Protein AF-A0AA35PUR6-F1 (afdb_monomer_lite)

Radius of gyration: 14.89 Å; chains: 1; bounding box: 36×33×36 Å

Sequence (94 aa):
MTASKIDEVARSLQPLHMPLDQLDKILYDDVFPVLYPNLVATAGIWDAFDENELINRVDDRRIHPPVPPQRRSVTPTWNNVKKKLRQLDQEGSS

Secondary structure (DSSP, 8-state):
--HHHHHHHHHHHGGG---HHHHHHIIIIIIHHHHHHHHHSPTT------HHHHHHHHHHHHHS-PPPPPGGGTHHHHHHHHHHHHHHHHHTT-

Foldseek 3Di:
DDPVVLLVLLVVCLVVVDDPVVVVCCVFQQQCVVCVCVVPDDPPPDPDPDPVVSVVSSVVCVVVPDDTDDPPPCVVSVVSSVVSNVVVVVVVVD

pLDDT: mean 81.71, std 11.77, range [47.91, 95.0]

Structure (mmCIF, N/CA/C/O backbone):
data_AF-A0AA35PUR6-F1
#
_entry.id   AF-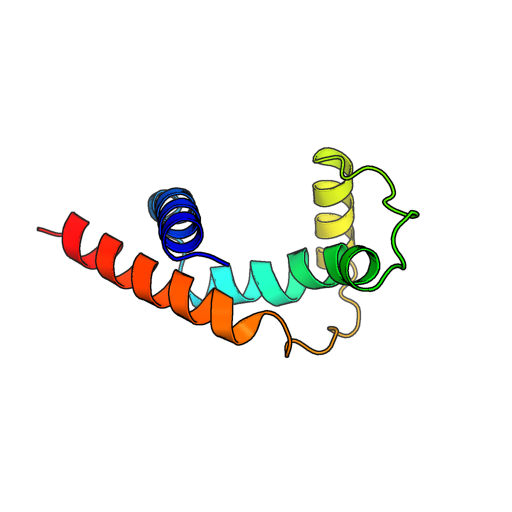A0AA35PUR6-F1
#
loop_
_atom_site.group_PDB
_atom_site.id
_atom_site.type_symbol
_atom_site.label_atom_id
_atom_site.label_alt_id
_atom_site.label_comp_id
_atom_site.label_asym_id
_atom_site.label_entity_id
_atom_site.label_seq_id
_atom_site.pdbx_PDB_ins_code
_atom_site.Cartn_x
_atom_site.Cartn_y
_atom_site.Cartn_z
_atom_site.occupancy
_atom_site.B_iso_or_equiv
_atom_site.auth_seq_id
_atom_site.auth_comp_id
_atom_site.auth_asym_id
_atom_site.auth_atom_id
_atom_site.pdbx_PDB_model_num
ATOM 1 N N . MET A 1 1 ? 1.107 13.329 0.063 1.00 66.50 1 MET A N 1
ATOM 2 C CA . MET A 1 1 ? -0.333 13.041 -0.135 1.00 66.50 1 MET A CA 1
ATOM 3 C C . MET A 1 1 ? -1.142 14.033 0.691 1.00 66.50 1 MET A C 1
ATOM 5 O O . MET A 1 1 ? -0.703 14.347 1.789 1.00 66.50 1 MET A O 1
ATOM 9 N N . THR A 1 2 ? -2.242 14.584 0.169 1.00 87.19 2 THR A N 1
ATOM 10 C CA . THR A 1 2 ? -3.082 15.557 0.899 1.00 87.19 2 THR A CA 1
ATOM 11 C C . THR A 1 2 ? -4.046 14.845 1.852 1.00 87.19 2 THR A C 1
ATOM 13 O O . THR A 1 2 ? -4.306 13.654 1.688 1.00 87.19 2 THR A O 1
ATOM 16 N N . ALA A 1 3 ? -4.610 15.569 2.824 1.00 84.50 3 ALA A N 1
ATOM 17 C CA . ALA A 1 3 ? -5.611 15.021 3.746 1.00 84.50 3 ALA A CA 1
ATOM 18 C C . ALA A 1 3 ? -6.853 14.470 3.019 1.00 84.50 3 ALA A C 1
ATOM 20 O O . ALA A 1 3 ? -7.339 13.402 3.370 1.00 84.50 3 ALA A O 1
ATOM 21 N N . SER A 1 4 ? -7.309 15.147 1.959 1.00 88.69 4 SER A N 1
ATOM 22 C CA . SER A 1 4 ? -8.437 14.685 1.135 1.00 88.69 4 SER A CA 1
ATOM 23 C C . SER A 1 4 ? -8.147 13.348 0.439 1.00 88.69 4 SER A C 1
ATOM 25 O O . SER A 1 4 ? -8.990 12.461 0.479 1.00 88.69 4 SER A O 1
ATOM 27 N N . LYS A 1 5 ? -6.932 13.149 -0.093 1.00 89.69 5 LYS A N 1
ATOM 28 C CA . LYS A 1 5 ? -6.525 11.859 -0.678 1.00 89.69 5 LYS A CA 1
ATOM 29 C C . LYS A 1 5 ? -6.404 10.748 0.370 1.00 89.69 5 LYS A C 1
ATOM 31 O O . LYS A 1 5 ? -6.666 9.592 0.070 1.00 89.69 5 LYS A O 1
ATOM 36 N N . ILE A 1 6 ? -5.999 11.081 1.600 1.00 91.62 6 ILE A N 1
ATOM 37 C CA . ILE A 1 6 ? -5.984 10.120 2.718 1.00 91.62 6 ILE A CA 1
ATOM 38 C C . ILE A 1 6 ? -7.407 9.658 3.053 1.00 91.62 6 ILE A C 1
ATOM 40 O O . ILE A 1 6 ? -7.609 8.465 3.257 1.00 91.62 6 ILE A O 1
ATOM 44 N N . ASP A 1 7 ? -8.372 10.581 3.098 1.00 92.50 7 ASP A N 1
ATOM 45 C CA . ASP A 1 7 ? -9.777 10.257 3.369 1.00 92.50 7 ASP A CA 1
ATOM 46 C C . ASP A 1 7 ? -10.388 9.393 2.260 1.00 92.50 7 ASP A C 1
ATOM 48 O O . ASP A 1 7 ? -11.003 8.372 2.549 1.00 92.50 7 ASP A O 1
ATOM 52 N N . GLU A 1 8 ? -10.153 9.751 0.996 1.00 93.12 8 GLU A N 1
ATOM 53 C CA . GLU A 1 8 ? -10.625 8.996 -0.170 1.00 93.12 8 GLU A CA 1
ATOM 54 C C . GLU A 1 8 ? -10.128 7.544 -0.155 1.00 93.12 8 GLU A C 1
ATOM 56 O O . GLU A 1 8 ? -10.927 6.615 -0.260 1.00 93.12 8 GLU A O 1
ATOM 61 N N . VAL A 1 9 ? -8.823 7.337 0.058 1.00 92.62 9 VAL A N 1
ATOM 62 C CA . VAL A 1 9 ? -8.234 5.991 0.139 1.00 92.62 9 VAL A CA 1
ATOM 63 C C . VAL A 1 9 ? -8.761 5.222 1.353 1.00 92.62 9 VAL A C 1
ATOM 65 O O . VAL A 1 9 ? -9.033 4.031 1.260 1.00 92.62 9 VAL A O 1
ATOM 68 N N . ALA A 1 10 ? -8.927 5.867 2.510 1.00 93.25 10 ALA A N 1
ATOM 69 C CA . ALA A 1 10 ? -9.479 5.187 3.680 1.00 93.25 10 ALA A CA 1
ATOM 70 C C . ALA A 1 10 ? -10.934 4.744 3.445 1.00 93.25 10 ALA A C 1
ATOM 72 O O . ALA A 1 10 ? -11.288 3.616 3.780 1.00 93.25 10 ALA A O 1
ATOM 73 N N . ARG A 1 11 ? -11.759 5.592 2.817 1.00 93.62 11 ARG A N 1
ATOM 74 C CA . ARG A 1 11 ? -13.150 5.265 2.467 1.00 93.62 11 ARG A CA 1
ATOM 75 C C . ARG A 1 11 ? -13.260 4.182 1.401 1.00 93.62 11 ARG A C 1
ATOM 77 O O . ARG A 1 11 ? -14.212 3.414 1.450 1.00 93.62 11 ARG A O 1
ATOM 84 N N . SER A 1 12 ? -12.325 4.099 0.454 1.00 94.38 12 SER A N 1
ATOM 85 C CA . SER A 1 12 ? -12.334 3.021 -0.542 1.00 94.38 12 SER A CA 1
ATOM 86 C C . SER A 1 12 ? -11.922 1.670 0.050 1.00 94.38 12 SER A C 1
ATOM 88 O O . SER A 1 12 ? -12.402 0.635 -0.403 1.00 94.38 12 SER A O 1
ATOM 90 N N . LEU A 1 13 ? -11.079 1.671 1.089 1.00 93.88 13 LEU A N 1
ATOM 91 C CA . LEU A 1 13 ? -10.635 0.454 1.776 1.00 93.88 13 LEU A CA 1
ATOM 92 C C . LEU A 1 13 ? -11.609 -0.034 2.857 1.00 93.88 13 LEU A C 1
ATOM 94 O O . LEU A 1 13 ? -11.670 -1.236 3.104 1.00 93.88 13 LEU A O 1
ATOM 98 N N . GLN A 1 14 ? -12.367 0.863 3.496 1.00 94.00 14 GLN A N 1
ATOM 99 C CA . GLN A 1 14 ? -13.284 0.529 4.596 1.00 94.00 14 GLN A CA 1
ATOM 100 C C . 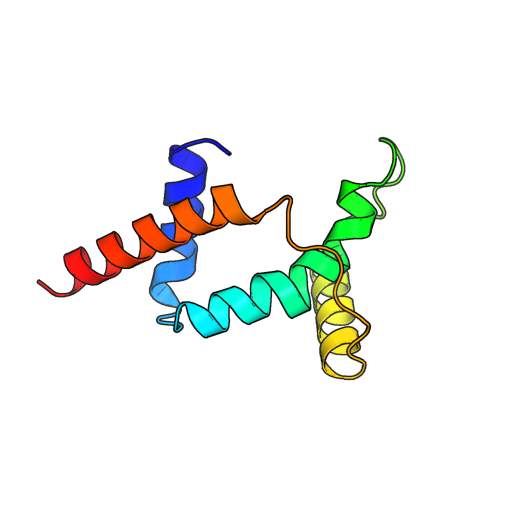GLN A 1 14 ? -14.254 -0.629 4.278 1.00 94.00 14 GLN A C 1
ATOM 102 O O . GLN A 1 14 ? -14.348 -1.548 5.095 1.00 9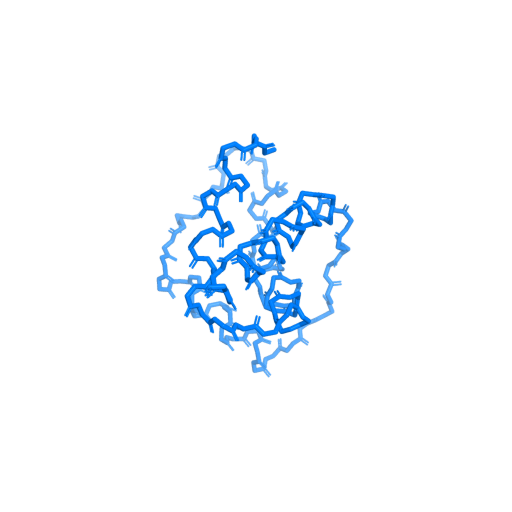4.00 14 GLN A O 1
ATOM 107 N N . PRO A 1 15 ? -14.930 -0.675 3.111 1.00 95.00 15 PRO A N 1
ATOM 108 C CA . PRO A 1 15 ? -15.903 -1.729 2.813 1.00 95.00 15 PRO A CA 1
ATOM 109 C C . PRO A 1 15 ? -15.291 -3.129 2.680 1.00 95.00 15 PRO A C 1
ATOM 111 O O . PRO A 1 15 ? -16.020 -4.116 2.685 1.00 95.00 15 PRO A O 1
ATOM 114 N N . LEU A 1 16 ? -13.963 -3.239 2.548 1.00 92.31 16 LEU A N 1
ATOM 115 C CA . LEU A 1 16 ? -13.278 -4.529 2.444 1.00 92.31 16 LEU A CA 1
ATOM 116 C C . LEU A 1 16 ? -13.247 -5.283 3.781 1.00 92.31 16 LEU A C 1
ATOM 118 O O . LEU A 1 16 ? -12.935 -6.472 3.782 1.00 92.31 16 LEU A O 1
ATOM 122 N N . HIS A 1 17 ? -13.512 -4.598 4.905 1.00 90.88 17 HIS A N 1
ATOM 123 C CA . HIS A 1 17 ? -13.456 -5.145 6.270 1.00 90.88 17 HIS A CA 1
ATOM 124 C C . HIS A 1 17 ? -12.184 -5.964 6.550 1.00 90.88 17 HIS A C 1
ATOM 126 O O . HIS A 1 17 ? -12.182 -6.936 7.307 1.00 90.88 17 HIS A O 1
ATOM 132 N N . MET A 1 18 ? -11.086 -5.573 5.903 1.00 91.94 18 MET A N 1
ATOM 133 C CA . MET A 1 18 ? -9.843 -6.319 5.917 1.00 91.94 18 MET A CA 1
ATOM 134 C C . MET A 1 18 ? -8.989 -5.910 7.124 1.00 91.94 18 MET A C 1
ATOM 136 O O . MET A 1 18 ? -8.825 -4.712 7.376 1.00 91.94 18 MET A O 1
ATOM 140 N N . PRO A 1 19 ? -8.380 -6.868 7.845 1.00 92.88 19 PRO A N 1
ATOM 141 C CA . PRO A 1 19 ? -7.422 -6.565 8.898 1.00 92.88 19 PRO A CA 1
ATOM 142 C C . PRO A 1 19 ? -6.276 -5.665 8.414 1.00 92.88 19 PRO A C 1
ATOM 144 O O . PRO A 1 19 ? -5.731 -5.833 7.320 1.00 92.88 19 PRO A O 1
ATOM 147 N N . LEU A 1 20 ? -5.871 -4.708 9.253 1.00 91.19 20 LEU A N 1
ATOM 148 C CA . LEU A 1 20 ? -4.817 -3.743 8.916 1.00 91.19 20 LEU A CA 1
ATOM 149 C C . LEU A 1 20 ? -3.466 -4.398 8.607 1.00 91.19 20 LEU A C 1
ATOM 151 O O . LEU A 1 20 ? -2.710 -3.867 7.800 1.00 91.19 20 LEU A O 1
ATOM 155 N N . ASP A 1 21 ? -3.151 -5.523 9.246 1.00 89.75 21 ASP A N 1
ATOM 156 C CA . ASP A 1 21 ? -1.934 -6.296 8.997 1.00 89.75 21 ASP A CA 1
ATOM 157 C C . ASP A 1 21 ? -1.974 -7.006 7.636 1.00 89.75 21 ASP A C 1
ATOM 159 O O . ASP A 1 21 ? -0.944 -7.140 6.975 1.00 89.75 21 ASP A O 1
ATOM 163 N N . GLN A 1 22 ? -3.161 -7.416 7.183 1.00 91.00 22 GLN A N 1
ATOM 164 C CA . GLN A 1 22 ? -3.353 -7.955 5.842 1.00 91.00 22 GLN A CA 1
ATOM 165 C C . GLN A 1 22 ? -3.220 -6.852 4.785 1.00 91.00 22 GLN A C 1
ATOM 167 O O . GLN A 1 22 ? -2.527 -7.048 3.788 1.00 91.00 22 GLN A O 1
ATOM 172 N N . LEU A 1 23 ? -3.782 -5.665 5.036 1.00 92.19 23 LEU A N 1
ATOM 173 C CA . LEU A 1 23 ? -3.567 -4.491 4.182 1.00 92.19 23 LEU A CA 1
ATOM 174 C C . LEU A 1 23 ? -2.089 -4.062 4.149 1.00 92.19 23 LEU A C 1
ATOM 176 O O . LEU A 1 23 ? -1.578 -3.715 3.086 1.00 92.19 23 LEU A O 1
ATOM 180 N N . ASP A 1 24 ? -1.384 -4.121 5.287 1.00 90.56 24 ASP A N 1
ATOM 181 C CA . ASP A 1 24 ? 0.064 -3.883 5.361 1.00 90.56 24 ASP A CA 1
ATOM 182 C C . ASP A 1 24 ? 0.827 -4.859 4.447 1.00 90.56 24 ASP A C 1
ATOM 184 O O . ASP A 1 24 ? 1.673 -4.425 3.666 1.00 90.56 24 ASP A O 1
ATOM 188 N N . LYS A 1 25 ? 0.516 -6.160 4.509 1.00 88.38 25 LYS A N 1
ATOM 189 C CA . LYS A 1 25 ? 1.147 -7.177 3.651 1.00 88.38 25 LYS A CA 1
ATOM 190 C C . LYS A 1 25 ? 0.887 -6.915 2.171 1.00 88.38 25 LYS A C 1
ATOM 192 O O . LYS A 1 25 ? 1.839 -6.844 1.404 1.00 88.38 25 LYS A O 1
ATOM 197 N N . ILE A 1 26 ? -0.366 -6.683 1.776 1.00 89.50 26 ILE A N 1
ATOM 198 C CA . ILE A 1 26 ? -0.708 -6.393 0.372 1.00 89.50 26 ILE A CA 1
ATOM 199 C C . ILE A 1 26 ? 0.057 -5.162 -0.122 1.00 89.50 26 ILE A C 1
ATOM 201 O O . ILE A 1 26 ? 0.657 -5.181 -1.195 1.00 89.50 26 ILE A O 1
ATOM 205 N N . LEU A 1 27 ? 0.094 -4.086 0.665 1.00 88.38 27 LEU A N 1
ATOM 206 C CA . LEU A 1 27 ? 0.799 -2.880 0.249 1.00 88.38 27 LEU A CA 1
ATOM 207 C C . LEU A 1 27 ? 2.309 -3.112 0.119 1.00 88.38 27 LEU A C 1
ATOM 209 O O . LEU A 1 27 ? 2.895 -2.701 -0.880 1.00 88.38 27 LEU A O 1
ATOM 213 N N . TYR A 1 28 ? 2.953 -3.703 1.127 1.00 86.94 28 TYR A N 1
ATOM 214 C CA . TYR A 1 28 ? 4.416 -3.762 1.193 1.00 86.94 28 TYR A CA 1
ATOM 215 C C . TYR A 1 28 ? 5.038 -4.935 0.445 1.00 86.94 28 TYR A C 1
ATOM 217 O O . TYR A 1 28 ? 6.158 -4.788 -0.049 1.00 86.94 28 TYR A O 1
ATOM 225 N N . ASP A 1 29 ? 4.349 -6.068 0.393 1.00 85.38 29 ASP A N 1
ATOM 226 C CA . ASP A 1 29 ? 4.902 -7.318 -0.120 1.00 85.38 29 ASP A CA 1
ATOM 227 C C . ASP A 1 29 ? 4.427 -7.584 -1.556 1.00 85.38 29 ASP A C 1
ATOM 229 O O . ASP A 1 29 ? 5.224 -8.036 -2.379 1.00 85.38 29 ASP A O 1
ATOM 233 N N . ASP A 1 30 ? 3.195 -7.183 -1.891 1.00 85.69 30 ASP A N 1
ATOM 234 C CA . ASP A 1 30 ? 2.625 -7.404 -3.224 1.00 85.69 30 ASP A CA 1
ATOM 235 C C . ASP A 1 30 ? 2.773 -6.163 -4.121 1.00 85.69 30 ASP A C 1
ATOM 237 O O . ASP A 1 30 ? 3.424 -6.204 -5.165 1.00 85.69 30 ASP A O 1
ATOM 241 N N . VAL A 1 31 ? 2.193 -5.028 -3.713 1.00 85.94 31 VAL A N 1
ATOM 242 C CA . VAL A 1 31 ? 1.990 -3.868 -4.599 1.00 85.94 31 VAL A CA 1
ATOM 243 C C . VAL A 1 31 ? 3.230 -2.981 -4.696 1.00 85.94 31 VAL A C 1
ATOM 245 O O . VAL A 1 31 ? 3.729 -2.723 -5.792 1.00 85.94 31 VAL A O 1
ATOM 248 N N . PHE A 1 32 ? 3.761 -2.499 -3.568 1.00 85.06 32 PHE A N 1
ATOM 249 C CA . PHE A 1 32 ? 4.897 -1.571 -3.555 1.00 85.06 32 PHE A CA 1
ATOM 250 C C . PHE A 1 32 ? 6.097 -2.074 -4.367 1.00 85.06 32 PHE A C 1
ATOM 252 O O . PHE A 1 32 ? 6.657 -1.281 -5.121 1.00 85.06 32 PHE A O 1
ATOM 259 N N . PRO A 1 33 ? 6.491 -3.357 -4.298 1.00 84.00 33 PRO A N 1
ATOM 260 C CA . PRO A 1 33 ? 7.636 -3.835 -5.058 1.00 84.00 33 PRO A CA 1
ATOM 261 C C . PRO A 1 33 ? 7.415 -3.875 -6.575 1.00 84.00 33 PRO A C 1
ATOM 263 O O . PRO A 1 33 ? 8.385 -3.739 -7.319 1.00 84.00 33 PRO A O 1
ATOM 266 N N . VAL A 1 34 ? 6.168 -4.034 -7.036 1.00 83.69 34 VAL A N 1
ATOM 267 C CA . VAL A 1 34 ? 5.807 -3.927 -8.461 1.00 83.69 34 VAL A CA 1
ATOM 268 C C . VAL A 1 34 ? 5.869 -2.471 -8.925 1.00 83.69 34 VAL A C 1
ATOM 270 O O . VAL A 1 34 ? 6.327 -2.196 -10.030 1.00 83.69 34 VAL A O 1
ATOM 273 N N . LEU A 1 35 ? 5.448 -1.534 -8.069 1.00 80.69 35 LEU A N 1
ATOM 274 C CA . LEU A 1 35 ? 5.409 -0.101 -8.385 1.00 80.69 35 LEU A CA 1
ATOM 275 C C . LEU A 1 35 ? 6.750 0.607 -8.203 1.00 80.69 35 LEU A C 1
ATOM 277 O O . LEU A 1 35 ? 6.988 1.644 -8.817 1.00 80.69 35 LEU A O 1
ATOM 281 N N . TYR A 1 36 ? 7.622 0.080 -7.345 1.00 80.56 36 TYR A N 1
ATOM 282 C CA . TYR A 1 36 ? 8.872 0.728 -6.968 1.00 80.56 36 TYR A CA 1
ATOM 283 C C . TYR A 1 36 ? 9.760 1.086 -8.171 1.00 80.56 36 TYR A C 1
ATOM 285 O O . TYR A 1 36 ? 10.206 2.232 -8.209 1.00 80.56 36 TYR A O 1
ATOM 293 N N . PRO A 1 37 ? 9.967 0.206 -9.176 1.00 77.00 37 PRO A N 1
ATOM 294 C CA . PRO A 1 37 ? 10.714 0.555 -10.383 1.00 77.00 37 PRO A CA 1
ATOM 295 C C . PRO A 1 37 ? 10.152 1.787 -11.100 1.00 77.00 37 PRO A C 1
ATOM 297 O O . PRO A 1 37 ? 10.924 2.663 -11.474 1.00 77.00 37 PRO A O 1
ATOM 300 N N . ASN A 1 38 ? 8.824 1.911 -11.201 1.00 75.94 38 ASN A N 1
ATOM 301 C CA . ASN A 1 38 ? 8.173 3.068 -11.824 1.00 75.94 38 ASN A CA 1
ATOM 302 C C . ASN A 1 38 ? 8.343 4.345 -10.988 1.00 75.94 38 ASN A C 1
ATOM 304 O O . ASN A 1 38 ? 8.456 5.436 -11.536 1.00 75.94 38 ASN A O 1
ATOM 308 N N . LEU A 1 39 ? 8.394 4.223 -9.658 1.00 74.88 39 LEU A N 1
ATOM 309 C CA . LEU A 1 39 ? 8.612 5.360 -8.757 1.00 74.88 39 LEU A CA 1
ATOM 310 C C . LEU A 1 39 ? 10.053 5.889 -8.788 1.00 74.88 39 LEU A C 1
ATOM 312 O O . LEU A 1 39 ? 10.267 7.060 -8.477 1.00 74.88 39 LEU A O 1
ATOM 316 N N . VAL A 1 40 ? 11.035 5.037 -9.106 1.00 75.31 40 VAL A N 1
ATOM 317 C CA . VAL A 1 40 ? 12.459 5.417 -9.183 1.00 75.31 40 VAL A CA 1
ATOM 318 C C . VAL A 1 40 ? 12.955 5.640 -10.610 1.00 75.31 40 VAL A C 1
ATOM 320 O O . VAL A 1 40 ? 14.062 6.147 -10.789 1.00 75.31 40 VAL A O 1
ATOM 323 N N . ALA A 1 41 ? 12.161 5.275 -11.617 1.00 71.62 41 ALA A N 1
ATOM 324 C CA . ALA A 1 41 ? 12.466 5.540 -13.012 1.00 71.62 41 ALA A CA 1
ATOM 325 C C . ALA A 1 41 ? 12.486 7.050 -13.284 1.00 71.62 41 ALA A C 1
ATOM 327 O O . ALA A 1 41 ? 11.618 7.811 -12.849 1.00 71.62 41 ALA A O 1
ATOM 328 N N . THR A 1 42 ? 13.492 7.493 -14.034 1.00 66.06 42 THR A N 1
ATOM 329 C CA . THR A 1 42 ? 13.596 8.876 -14.503 1.00 66.06 42 THR A CA 1
ATOM 330 C C . THR A 1 42 ? 12.407 9.200 -15.413 1.00 66.06 42 THR A C 1
ATOM 332 O O . THR A 1 42 ? 12.022 8.381 -16.250 1.00 66.06 42 THR A O 1
ATOM 335 N N . ALA A 1 43 ? 11.813 10.387 -15.247 1.00 58.78 43 ALA A N 1
ATOM 336 C CA . ALA A 1 43 ? 10.611 10.804 -15.969 1.00 58.78 43 ALA A CA 1
ATOM 337 C C . ALA A 1 43 ? 10.735 10.561 -17.488 1.00 58.78 43 ALA A C 1
ATOM 339 O O . ALA A 1 43 ? 11.624 11.113 -18.132 1.00 58.78 43 ALA A O 1
ATOM 340 N N . GLY A 1 44 ? 9.841 9.732 -18.039 1.00 54.97 44 GLY A N 1
ATOM 341 C CA . GLY A 1 44 ? 9.786 9.404 -19.471 1.00 54.97 44 GLY A CA 1
ATOM 342 C C . GLY A 1 44 ? 9.681 7.910 -19.789 1.00 54.97 44 GLY A C 1
ATOM 343 O O . GLY A 1 44 ? 9.208 7.572 -20.867 1.00 54.97 44 GLY A O 1
ATOM 344 N N . ILE A 1 45 ? 10.041 7.024 -18.853 1.00 56.78 45 ILE A N 1
ATOM 345 C CA . ILE A 1 45 ? 9.819 5.572 -18.967 1.00 56.78 45 ILE A CA 1
ATOM 346 C C . ILE A 1 45 ? 8.739 5.180 -17.958 1.00 56.78 45 ILE A C 1
ATOM 348 O O . ILE A 1 45 ? 9.017 4.660 -16.882 1.00 56.78 45 ILE A O 1
ATOM 352 N N . TRP A 1 46 ? 7.498 5.527 -18.278 1.00 56.84 46 TRP A N 1
ATOM 353 C CA . TRP A 1 46 ? 6.336 4.907 -17.654 1.00 56.84 46 TRP A CA 1
ATOM 354 C C . TRP A 1 46 ? 5.861 3.879 -18.670 1.00 56.84 46 TRP A C 1
ATOM 356 O O . TRP A 1 46 ? 5.159 4.251 -19.609 1.00 56.84 46 TRP A O 1
ATOM 366 N N . ASP A 1 47 ? 6.289 2.619 -18.538 1.00 58.25 47 ASP A N 1
ATOM 367 C CA . ASP A 1 47 ? 5.537 1.555 -19.206 1.00 58.25 47 ASP A CA 1
ATOM 368 C C . ASP A 1 47 ? 4.106 1.682 -18.689 1.00 58.25 47 ASP A C 1
ATOM 370 O O . ASP A 1 47 ? 3.886 1.817 -17.478 1.00 58.25 47 ASP A O 1
A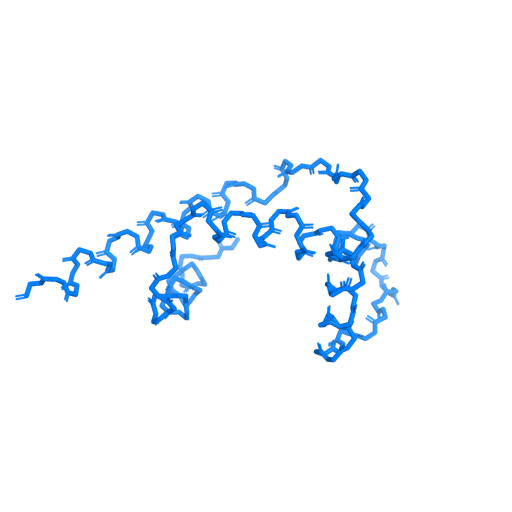TOM 374 N N . ALA A 1 48 ? 3.174 1.833 -19.626 1.00 54.31 48 ALA A N 1
ATOM 375 C CA . ALA A 1 48 ? 1.804 2.211 -19.342 1.00 54.31 48 ALA A CA 1
ATOM 376 C C . ALA A 1 48 ? 1.253 1.356 -18.195 1.00 54.31 48 ALA A C 1
ATOM 378 O O . ALA A 1 48 ? 1.375 0.139 -18.194 1.00 54.31 48 ALA A O 1
ATOM 379 N N . PHE A 1 49 ? 0.685 2.016 -17.192 1.00 65.69 49 PHE A N 1
ATOM 380 C CA . PHE A 1 49 ? 0.158 1.356 -16.009 1.00 65.69 49 PHE A CA 1
ATOM 381 C C . PHE A 1 49 ? -1.193 0.709 -16.343 1.00 65.69 49 PHE A C 1
ATOM 383 O O . PHE A 1 49 ? -2.236 1.322 -16.119 1.00 65.69 49 PHE A O 1
ATOM 390 N N . ASP A 1 50 ? -1.174 -0.480 -16.947 1.00 77.62 50 ASP A N 1
ATOM 391 C CA . ASP A 1 50 ? -2.382 -1.266 -17.209 1.00 77.62 50 ASP A CA 1
ATOM 392 C C . ASP A 1 50 ? -2.795 -2.066 -15.963 1.00 77.62 50 ASP A C 1
ATOM 394 O O . ASP A 1 50 ? -1.968 -2.669 -15.275 1.00 77.62 50 ASP A O 1
ATOM 398 N N . GLU A 1 51 ? -4.094 -2.071 -15.657 1.00 79.62 51 GLU A N 1
ATOM 399 C CA . GLU A 1 51 ? -4.636 -2.764 -14.484 1.00 79.62 51 GLU A CA 1
ATOM 400 C C . GLU A 1 51 ? -4.415 -4.281 -14.566 1.00 79.62 51 GLU A C 1
ATOM 402 O O . GLU A 1 51 ? -4.020 -4.898 -13.574 1.00 79.62 51 GLU A O 1
ATOM 407 N N . ASN A 1 52 ? -4.589 -4.886 -15.747 1.00 85.00 52 ASN A N 1
ATOM 408 C CA . ASN A 1 52 ? -4.374 -6.324 -15.917 1.00 85.00 52 ASN A CA 1
ATOM 409 C C . ASN A 1 52 ? -2.891 -6.666 -15.801 1.00 85.00 52 ASN A C 1
ATOM 411 O O . ASN A 1 52 ? -2.530 -7.679 -15.205 1.00 85.00 52 ASN A O 1
ATOM 415 N N . GLU A 1 53 ? -2.018 -5.815 -16.337 1.00 81.75 53 GLU A N 1
ATOM 416 C CA . GLU A 1 53 ? -0.579 -5.968 -16.163 1.00 81.75 53 GLU A CA 1
ATOM 417 C C . GLU A 1 53 ? -0.174 -5.911 -14.682 1.00 81.75 53 GLU A C 1
ATOM 419 O O . GLU A 1 53 ? 0.614 -6.746 -14.229 1.00 81.75 53 GLU A O 1
ATOM 424 N N . LEU A 1 54 ? -0.729 -4.972 -13.910 1.00 83.38 54 LEU A N 1
ATOM 425 C CA . LEU A 1 54 ? -0.475 -4.877 -12.473 1.00 83.38 54 LEU A CA 1
ATOM 426 C C . LEU A 1 54 ? -0.918 -6.147 -11.742 1.00 83.38 54 LEU A C 1
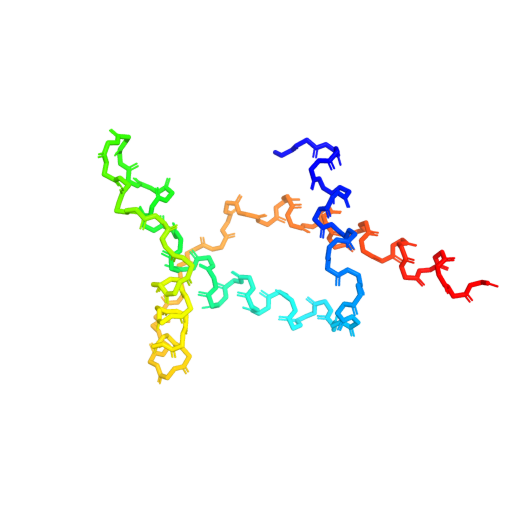ATOM 428 O O . LEU A 1 54 ? -0.147 -6.677 -10.941 1.00 83.38 54 LEU A O 1
ATOM 432 N N . ILE A 1 55 ? -2.130 -6.629 -12.024 1.00 86.19 55 ILE A N 1
ATOM 433 C CA . ILE A 1 55 ? -2.668 -7.859 -11.430 1.00 86.19 55 ILE A CA 1
ATOM 434 C C . ILE A 1 55 ? -1.748 -9.040 -11.753 1.00 86.19 55 ILE A C 1
ATOM 436 O O . ILE A 1 55 ? -1.290 -9.720 -10.837 1.00 86.19 55 ILE A O 1
ATOM 440 N N . ASN A 1 56 ? -1.378 -9.217 -13.025 1.00 87.62 56 ASN A N 1
ATOM 441 C CA . ASN A 1 56 ? -0.492 -10.298 -13.460 1.00 87.62 56 ASN A CA 1
ATOM 442 C C . ASN A 1 56 ? 0.873 -10.247 -12.757 1.00 87.62 56 ASN A C 1
ATOM 444 O O . ASN A 1 56 ? 1.382 -11.274 -12.313 1.00 87.62 56 ASN A O 1
ATOM 448 N N . ARG A 1 57 ? 1.466 -9.054 -12.616 1.00 85.19 57 ARG A N 1
ATOM 449 C CA . ARG A 1 57 ? 2.753 -8.872 -11.923 1.00 85.19 57 ARG A CA 1
ATOM 450 C C . ARG A 1 57 ? 2.645 -9.117 -10.414 1.00 85.19 57 ARG A C 1
ATOM 452 O O . ARG A 1 57 ? 3.602 -9.597 -9.811 1.00 85.19 57 ARG A O 1
ATOM 459 N N . VAL A 1 58 ? 1.517 -8.774 -9.792 1.00 87.00 58 VAL A N 1
ATOM 460 C CA . VAL A 1 58 ? 1.253 -9.078 -8.377 1.00 87.00 58 VAL A CA 1
ATOM 461 C C . VAL A 1 58 ? 1.112 -10.585 -8.170 1.00 87.00 58 VAL A C 1
ATOM 463 O O . VAL A 1 58 ? 1.730 -11.133 -7.258 1.00 87.00 58 VAL A O 1
ATOM 466 N N . ASP A 1 59 ? 0.350 -11.261 -9.025 1.00 87.50 59 ASP A N 1
ATOM 467 C CA . ASP A 1 59 ? 0.132 -12.703 -8.918 1.00 87.50 59 ASP A CA 1
ATOM 468 C C . ASP A 1 59 ? 1.420 -13.497 -9.169 1.00 87.50 59 ASP A C 1
ATOM 470 O O . ASP A 1 59 ? 1.738 -14.399 -8.392 1.00 87.50 59 ASP A O 1
ATOM 474 N N . ASP A 1 60 ? 2.226 -13.101 -10.160 1.00 85.94 60 ASP A N 1
ATOM 475 C CA . ASP A 1 60 ? 3.557 -13.677 -10.391 1.00 85.94 60 ASP A CA 1
ATOM 476 C C . ASP A 1 60 ? 4.445 -13.577 -9.139 1.00 85.94 60 ASP A C 1
ATOM 478 O O . ASP A 1 60 ? 5.054 -14.560 -8.716 1.00 85.94 60 ASP A O 1
ATOM 482 N N . ARG A 1 61 ? 4.445 -12.428 -8.449 1.00 83.88 61 ARG A N 1
ATOM 483 C CA . ARG A 1 61 ? 5.220 -12.251 -7.207 1.00 83.88 61 ARG A CA 1
ATOM 484 C C . ARG A 1 61 ? 4.706 -13.068 -6.035 1.00 83.88 61 ARG A C 1
ATOM 486 O O . ARG A 1 61 ? 5.511 -13.488 -5.209 1.00 83.88 61 ARG A O 1
ATOM 493 N N . ARG A 1 62 ? 3.396 -13.291 -5.930 1.00 85.00 62 ARG A N 1
ATOM 494 C CA . ARG A 1 62 ? 2.835 -14.159 -4.882 1.00 85.00 62 ARG A CA 1
ATOM 495 C C . ARG A 1 62 ? 3.295 -15.603 -5.051 1.00 85.00 62 ARG A C 1
ATOM 497 O O . ARG A 1 62 ? 3.509 -16.293 -4.057 1.00 85.00 62 ARG A O 1
ATOM 504 N N . ILE A 1 63 ? 3.472 -16.041 -6.296 1.00 86.69 63 ILE A N 1
ATOM 505 C CA . ILE A 1 63 ? 4.005 -17.363 -6.640 1.00 86.69 63 ILE A CA 1
ATOM 506 C C . ILE A 1 63 ? 5.535 -17.387 -6.470 1.00 86.69 63 ILE A C 1
ATOM 508 O O . ILE A 1 63 ? 6.095 -18.370 -5.979 1.00 86.69 63 ILE A O 1
ATOM 512 N N . HIS A 1 64 ? 6.211 -16.292 -6.825 1.00 80.75 64 HIS A N 1
ATOM 513 C CA . HIS A 1 64 ? 7.667 -16.157 -6.835 1.00 80.75 64 HIS A CA 1
ATOM 514 C C . HIS A 1 64 ? 8.145 -14.964 -5.991 1.00 80.75 64 HIS A C 1
ATOM 516 O O . HIS A 1 64 ? 8.604 -13.967 -6.552 1.00 80.75 64 HIS A O 1
ATOM 522 N N . PRO A 1 65 ? 8.079 -15.039 -4.648 1.00 72.56 65 PRO A N 1
ATOM 523 C CA . PRO A 1 65 ? 8.374 -13.902 -3.782 1.00 72.56 65 PRO A CA 1
ATOM 524 C C . PRO A 1 65 ? 9.867 -13.540 -3.832 1.00 72.56 65 PRO A C 1
ATOM 526 O O . PRO A 1 65 ? 10.707 -14.309 -3.353 1.00 72.56 65 PRO A O 1
ATOM 529 N N . PRO A 1 66 ? 10.241 -12.371 -4.382 1.00 68.38 66 PRO A N 1
ATOM 530 C CA . PRO A 1 66 ? 11.625 -11.916 -4.373 1.00 68.38 66 PRO A CA 1
ATOM 531 C C . PRO A 1 66 ? 11.955 -11.221 -3.042 1.00 68.38 66 PRO A C 1
ATOM 533 O O . PRO A 1 66 ? 11.080 -10.942 -2.222 1.00 68.38 66 PRO A O 1
ATOM 536 N N . VAL A 1 67 ? 13.228 -10.875 -2.830 1.00 68.25 67 VAL A N 1
ATOM 537 C CA . VAL A 1 67 ? 13.648 -10.103 -1.648 1.00 68.25 67 VAL A CA 1
ATOM 538 C C . VAL A 1 67 ? 12.927 -8.741 -1.631 1.00 68.25 67 VAL A C 1
ATOM 540 O O . VAL A 1 67 ? 12.989 -8.012 -2.627 1.00 68.25 67 VAL A O 1
ATOM 543 N N . PRO A 1 68 ? 12.244 -8.366 -0.532 1.00 64.06 68 PRO A N 1
ATOM 544 C CA . PRO A 1 68 ? 11.453 -7.142 -0.493 1.00 64.06 68 PRO A CA 1
ATOM 545 C C . PRO A 1 68 ? 12.342 -5.883 -0.562 1.00 64.06 68 PRO A C 1
ATOM 547 O O . PRO A 1 68 ? 13.370 -5.814 0.121 1.00 64.06 68 PRO A O 1
ATOM 550 N N . PRO A 1 69 ? 11.959 -4.857 -1.348 1.00 66.50 69 PRO A N 1
ATOM 551 C CA . PRO A 1 69 ? 12.664 -3.580 -1.396 1.00 66.50 69 PRO A CA 1
ATOM 552 C C . PRO A 1 69 ? 12.534 -2.811 -0.071 1.00 66.50 69 PRO A C 1
ATOM 554 O O . PRO A 1 69 ? 11.648 -3.061 0.750 1.00 66.50 69 PRO A O 1
ATOM 557 N N . GLN A 1 70 ? 13.413 -1.828 0.150 1.00 65.75 70 GLN A N 1
ATOM 558 C CA . GLN A 1 70 ? 13.383 -1.024 1.376 1.00 65.75 70 GLN A CA 1
ATOM 559 C C . GLN A 1 70 ? 12.074 -0.220 1.493 1.00 65.75 70 GLN A C 1
ATOM 561 O O . GLN A 1 70 ? 11.814 0.697 0.720 1.00 65.75 70 GLN A O 1
ATOM 566 N N . ARG A 1 71 ? 11.284 -0.512 2.535 1.00 67.38 71 ARG A N 1
ATOM 567 C CA . ARG A 1 71 ? 9.918 0.010 2.776 1.00 67.38 71 ARG A CA 1
ATOM 568 C C . ARG A 1 71 ? 9.826 1.504 3.151 1.00 67.38 71 ARG A C 1
ATOM 570 O O . ARG A 1 71 ? 8.744 1.999 3.454 1.00 67.38 71 ARG A O 1
ATOM 577 N N . ARG A 1 72 ? 10.950 2.231 3.190 1.00 63.28 72 ARG A N 1
ATOM 578 C CA . ARG A 1 72 ? 11.096 3.485 3.961 1.00 63.28 72 ARG A CA 1
ATOM 579 C C . ARG A 1 72 ? 10.319 4.689 3.410 1.00 63.28 72 ARG A C 1
ATOM 581 O O . ARG A 1 72 ? 10.032 5.601 4.179 1.00 63.28 72 ARG A O 1
ATOM 588 N N . SER A 1 73 ? 9.972 4.721 2.121 1.00 65.62 73 SER A N 1
ATOM 589 C CA . SER A 1 73 ? 9.372 5.913 1.494 1.00 65.62 73 SER A CA 1
ATOM 590 C C . SER A 1 73 ? 7.851 6.039 1.678 1.00 65.62 73 SER A C 1
ATOM 592 O O . SER A 1 73 ? 7.334 7.153 1.653 1.00 65.62 73 SER A O 1
ATOM 594 N N . VAL A 1 74 ? 7.122 4.937 1.904 1.00 70.94 74 VAL A N 1
ATOM 595 C CA . VAL A 1 74 ? 5.638 4.930 1.919 1.00 70.94 74 VAL A CA 1
ATOM 596 C C . VAL A 1 74 ? 5.048 4.933 3.335 1.00 70.94 74 VAL A C 1
ATOM 598 O O . VAL A 1 74 ? 3.918 5.384 3.550 1.00 70.94 74 VAL A O 1
ATOM 601 N N . THR A 1 75 ? 5.829 4.514 4.332 1.00 78.25 75 THR A N 1
ATOM 602 C CA . THR A 1 75 ? 5.369 4.282 5.710 1.00 78.25 75 THR A CA 1
ATOM 603 C C . THR A 1 75 ? 4.650 5.468 6.370 1.00 78.25 75 THR A C 1
ATOM 605 O O . THR A 1 75 ? 3.588 5.247 6.956 1.00 78.25 75 THR A O 1
ATOM 608 N N . PRO A 1 76 ? 5.133 6.726 6.282 1.00 81.69 76 PRO A N 1
ATOM 609 C CA . PRO A 1 76 ? 4.482 7.839 6.979 1.00 81.69 76 PRO A CA 1
ATOM 610 C C . PRO A 1 76 ? 3.085 8.148 6.433 1.00 81.69 76 PRO A C 1
ATOM 612 O O . PRO A 1 76 ? 2.154 8.399 7.194 1.00 81.69 76 PRO A O 1
ATOM 615 N N . THR A 1 77 ? 2.923 8.092 5.109 1.00 85.62 77 THR A N 1
ATOM 616 C CA . THR A 1 77 ? 1.637 8.362 4.454 1.00 85.62 77 THR A CA 1
ATOM 617 C C . THR A 1 77 ? 0.642 7.239 4.734 1.00 85.62 77 THR A C 1
ATOM 619 O O . THR A 1 77 ? -0.514 7.506 5.062 1.00 85.62 77 THR A O 1
ATOM 622 N N . TRP A 1 78 ? 1.101 5.989 4.680 1.00 90.38 78 TRP A N 1
ATOM 623 C CA . TRP A 1 78 ? 0.270 4.825 4.963 1.00 90.38 78 TRP A CA 1
ATOM 624 C C . TRP A 1 78 ? -0.223 4.776 6.416 1.00 90.38 78 TRP A C 1
ATOM 626 O O . TRP A 1 78 ? -1.383 4.464 6.670 1.00 90.38 78 TRP A O 1
ATOM 636 N N . ASN A 1 79 ? 0.601 5.192 7.381 1.00 92.06 79 ASN A N 1
ATOM 637 C CA . ASN A 1 79 ? 0.176 5.299 8.780 1.00 92.06 79 ASN A CA 1
ATOM 638 C C . ASN A 1 79 ? -1.011 6.257 8.972 1.00 92.06 79 ASN A C 1
ATOM 640 O O . ASN A 1 79 ? -1.885 5.986 9.799 1.00 92.06 79 ASN A O 1
ATOM 644 N N . ASN A 1 80 ? -1.082 7.341 8.193 1.00 92.50 80 ASN A N 1
ATOM 645 C CA . ASN A 1 80 ? -2.218 8.261 8.240 1.00 92.50 80 ASN A CA 1
ATOM 646 C C . ASN A 1 80 ? -3.496 7.627 7.672 1.00 92.50 80 ASN A C 1
ATOM 648 O O . ASN A 1 80 ? -4.566 7.822 8.246 1.00 92.50 80 ASN A O 1
ATOM 652 N N . VAL A 1 81 ? -3.384 6.821 6.609 1.00 92.31 81 VAL A N 1
ATOM 653 C CA . VAL A 1 81 ? -4.513 6.043 6.068 1.00 92.31 81 VAL A CA 1
ATOM 654 C C . VAL A 1 81 ? -5.015 5.039 7.105 1.00 92.31 81 VAL A C 1
ATOM 656 O O . VAL A 1 81 ? -6.200 5.038 7.417 1.00 92.31 81 VAL A O 1
ATOM 659 N N . LYS A 1 82 ? -4.120 4.264 7.736 1.00 94.06 82 LYS A N 1
ATOM 660 C CA . LYS A 1 82 ? -4.497 3.314 8.800 1.00 94.06 82 LYS A CA 1
ATOM 661 C C . LYS A 1 82 ? -5.179 3.997 9.984 1.00 94.06 82 LYS A C 1
ATOM 663 O O . LYS A 1 82 ? -6.131 3.458 10.542 1.00 94.06 82 LYS A O 1
ATOM 668 N N . LYS A 1 83 ? -4.707 5.186 10.377 1.00 94.06 83 LYS A N 1
AT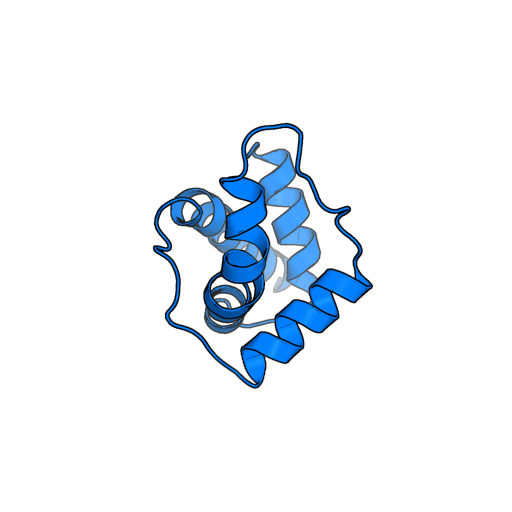OM 669 C CA . LYS A 1 83 ? -5.352 5.982 11.430 1.00 94.06 83 LYS A CA 1
ATOM 670 C C . LYS A 1 83 ? -6.777 6.365 11.032 1.00 94.06 83 LYS A C 1
ATOM 672 O O . LYS A 1 83 ? -7.670 6.237 11.862 1.00 94.06 83 LYS A O 1
ATOM 677 N N . LYS A 1 84 ? -6.984 6.813 9.790 1.00 93.62 84 LYS A N 1
ATOM 678 C CA . LYS A 1 84 ? -8.310 7.197 9.301 1.00 93.62 84 LYS A CA 1
ATOM 679 C C . LYS A 1 84 ? -9.246 5.994 9.168 1.00 93.62 84 LYS A C 1
ATOM 681 O O . LYS A 1 84 ? -10.391 6.099 9.584 1.00 93.62 84 LYS A O 1
ATOM 686 N N . LEU A 1 85 ? -8.748 4.847 8.703 1.00 93.38 85 LEU A N 1
ATOM 687 C CA . LEU A 1 85 ? -9.530 3.609 8.612 1.00 93.38 85 LEU A CA 1
ATOM 688 C C . LEU A 1 85 ? -10.091 3.192 9.980 1.00 93.38 85 LEU A C 1
ATOM 690 O O . LEU A 1 85 ? -11.289 2.992 10.119 1.00 93.38 85 LEU A O 1
ATOM 694 N N . ARG A 1 86 ? -9.252 3.212 11.027 1.00 93.31 86 ARG A N 1
ATOM 695 C CA . ARG A 1 86 ? -9.690 2.924 12.407 1.00 93.31 86 ARG A CA 1
ATOM 696 C C . ARG A 1 86 ? -10.782 3.867 12.910 1.00 93.31 86 ARG A C 1
ATOM 698 O O . ARG A 1 86 ? -11.623 3.443 13.689 1.00 93.31 86 ARG A O 1
ATOM 705 N N . GLN A 1 87 ? -10.739 5.142 12.520 1.00 93.12 87 GLN A N 1
ATOM 706 C CA . GLN A 1 87 ? -11.776 6.108 12.895 1.00 93.12 87 GLN A CA 1
ATOM 707 C C . GLN A 1 87 ? -13.102 5.775 12.207 1.00 93.12 87 GLN A C 1
ATOM 709 O O . GLN A 1 87 ? -14.136 5.758 12.863 1.00 93.12 87 GLN A O 1
ATOM 714 N N . LEU A 1 88 ? -13.059 5.444 10.914 1.00 91.69 88 LEU A N 1
ATOM 715 C CA . LEU A 1 88 ? -14.246 5.068 10.147 1.00 91.69 88 LEU A CA 1
ATOM 716 C C . LEU A 1 88 ? -14.899 3.777 10.678 1.00 91.69 88 LEU A C 1
ATOM 718 O O . LEU A 1 88 ? -16.122 3.707 10.770 1.00 91.69 88 LEU A O 1
ATOM 722 N N . ASP A 1 89 ? -14.102 2.787 11.090 1.00 88.56 89 ASP A N 1
ATOM 723 C CA . ASP A 1 89 ? -14.614 1.542 11.686 1.00 88.56 89 ASP A CA 1
ATOM 724 C C . ASP A 1 89 ? -15.314 1.781 13.038 1.00 88.56 89 ASP A C 1
ATOM 726 O O . ASP A 1 89 ? -16.292 1.109 13.373 1.00 88.56 89 ASP A O 1
ATOM 730 N N . GLN A 1 90 ? -14.841 2.764 13.811 1.00 86.81 90 GLN A N 1
ATOM 731 C CA . GLN A 1 90 ? -15.458 3.175 15.077 1.00 86.81 90 GLN A CA 1
ATOM 732 C C . GLN A 1 90 ? -16.757 3.964 14.856 1.00 86.81 90 GLN A C 1
ATOM 734 O O . GLN A 1 90 ? -17.716 3.774 15.600 1.00 86.81 90 GLN A O 1
ATOM 739 N N . GLU A 1 91 ? -16.804 4.817 13.828 1.00 83.69 91 GLU A N 1
ATOM 740 C CA . GLU A 1 91 ? -17.982 5.617 13.460 1.00 83.69 91 GLU A CA 1
ATOM 741 C C . GLU A 1 91 ? -19.127 4.756 12.894 1.00 83.69 91 GLU A C 1
ATOM 743 O O . GLU A 1 91 ? -20.289 5.053 13.146 1.00 83.69 91 GLU A O 1
ATOM 748 N N . GLY A 1 92 ? -18.817 3.679 12.162 1.00 68.12 92 GLY A N 1
ATOM 749 C CA . GLY A 1 92 ? -19.815 2.766 11.585 1.00 68.12 92 GLY A CA 1
ATOM 750 C C . GLY A 1 92 ? -20.354 1.685 12.532 1.00 68.12 92 GLY A C 1
ATOM 751 O O . GLY A 1 92 ? -21.224 0.917 12.132 1.00 68.12 92 GLY A O 1
ATOM 752 N N . SER A 1 93 ? -19.831 1.601 13.761 1.00 60.00 93 SER A N 1
ATOM 753 C CA . SER A 1 93 ? -20.231 0.612 14.780 1.00 60.00 93 SER A CA 1
ATOM 754 C C . SER A 1 93 ? -21.186 1.179 15.848 1.00 60.00 93 SER A C 1
ATOM 756 O O . SER A 1 93 ? -21.401 0.531 16.873 1.00 60.00 93 SER A O 1
ATOM 758 N N . SER A 1 94 ? -21.712 2.394 15.638 1.00 47.91 94 SER A N 1
ATOM 759 C CA . SER A 1 94 ? -22.709 3.072 16.492 1.00 47.91 94 SER A CA 1
ATOM 760 C C . SER A 1 94 ? -24.075 3.103 15.817 1.00 47.91 94 SER A C 1
ATOM 762 O O . SER A 1 94 ? -25.080 2.985 16.549 1.00 47.91 94 SER A O 1
#

InterPro domains:
  IPR055507 Domain of unknown function DUF7079 [PF23296] (7-75)

Organism: NCBI:txid1926264